Protein AF-A0A972E6M6-F1 (afdb_monomer)

Structure (mmCIF, N/CA/C/O backbone):
data_AF-A0A972E6M6-F1
#
_entry.id   AF-A0A972E6M6-F1
#
loop_
_atom_site.group_PDB
_atom_site.id
_atom_site.type_symbol
_atom_site.label_atom_id
_atom_site.label_alt_id
_atom_site.label_comp_id
_atom_site.label_asym_id
_atom_site.label_entity_id
_atom_site.label_seq_id
_atom_site.pdbx_PDB_ins_code
_atom_site.Cartn_x
_atom_site.Cartn_y
_atom_site.Cartn_z
_atom_site.occupancy
_atom_site.B_iso_or_equiv
_atom_site.auth_seq_id
_atom_site.auth_comp_id
_atom_site.auth_asym_id
_atom_site.auth_atom_id
_atom_site.pdbx_PDB_model_num
ATOM 1 N N . MET A 1 1 ? 22.827 -9.568 -14.996 1.00 83.19 1 MET A N 1
ATOM 2 C CA . MET A 1 1 ? 22.318 -8.269 -15.501 1.00 83.19 1 MET A CA 1
ATOM 3 C C . MET A 1 1 ? 21.296 -8.558 -16.586 1.00 83.19 1 MET A C 1
ATOM 5 O O . MET A 1 1 ? 21.558 -9.417 -17.415 1.00 83.19 1 MET A O 1
ATOM 9 N N . ILE A 1 2 ? 20.133 -7.908 -16.556 1.00 85.00 2 ILE A N 1
ATOM 10 C CA . ILE A 1 2 ? 19.042 -8.128 -17.516 1.00 85.00 2 ILE A CA 1
ATOM 11 C C . ILE A 1 2 ? 18.654 -6.781 -18.120 1.00 85.00 2 ILE A C 1
ATOM 13 O O . ILE A 1 2 ? 18.255 -5.876 -17.391 1.00 85.00 2 ILE A O 1
ATOM 17 N N . ALA A 1 3 ? 18.749 -6.659 -19.443 1.00 86.56 3 ALA A N 1
ATOM 18 C CA . ALA A 1 3 ? 18.314 -5.478 -20.180 1.00 86.56 3 ALA A CA 1
ATOM 19 C C . ALA A 1 3 ? 16.973 -5.751 -20.874 1.00 86.56 3 ALA A C 1
ATOM 21 O O . ALA A 1 3 ? 16.790 -6.777 -21.527 1.00 86.56 3 ALA A O 1
ATOM 22 N N . VAL A 1 4 ? 16.031 -4.822 -20.734 1.00 83.25 4 VAL A N 1
ATOM 23 C CA . VAL A 1 4 ? 14.707 -4.874 -21.355 1.00 83.25 4 VAL A CA 1
ATOM 24 C C . VAL A 1 4 ? 14.574 -3.679 -22.289 1.00 83.25 4 VAL A C 1
ATOM 26 O O . VAL A 1 4 ? 14.738 -2.537 -21.861 1.00 83.25 4 VAL A O 1
ATOM 29 N N . ARG A 1 5 ? 14.242 -3.949 -23.556 1.00 83.56 5 ARG A N 1
ATOM 30 C CA . ARG A 1 5 ? 13.854 -2.931 -24.541 1.00 83.56 5 ARG A CA 1
ATOM 31 C C . ARG A 1 5 ? 12.348 -2.986 -24.783 1.00 83.56 5 ARG A C 1
ATOM 33 O O . ARG A 1 5 ? 11.785 -4.073 -24.911 1.00 83.56 5 ARG A O 1
ATOM 40 N N . GLN A 1 6 ? 11.692 -1.836 -24.855 1.00 78.81 6 GLN A N 1
ATOM 41 C CA . GLN A 1 6 ? 10.252 -1.727 -25.109 1.00 78.81 6 GLN A CA 1
ATOM 42 C C . GLN A 1 6 ? 9.990 -0.693 -26.197 1.00 78.81 6 GLN A C 1
ATOM 44 O O . GLN A 1 6 ? 10.474 0.426 -26.089 1.00 78.81 6 GLN A O 1
ATOM 49 N N . LYS A 1 7 ? 9.215 -1.045 -27.228 1.00 83.12 7 LYS A N 1
ATOM 50 C CA . LYS A 1 7 ? 8.838 -0.093 -28.278 1.00 83.12 7 LYS A CA 1
ATOM 51 C C . LYS A 1 7 ? 7.766 0.865 -27.750 1.00 83.12 7 LYS A C 1
ATOM 53 O O . LYS A 1 7 ? 6.732 0.413 -27.256 1.00 83.12 7 LYS A O 1
ATOM 58 N N . ILE A 1 8 ? 8.010 2.167 -27.857 1.00 77.25 8 ILE A N 1
ATOM 59 C CA . ILE A 1 8 ? 7.153 3.239 -27.333 1.00 77.25 8 ILE A CA 1
ATOM 60 C C . ILE A 1 8 ?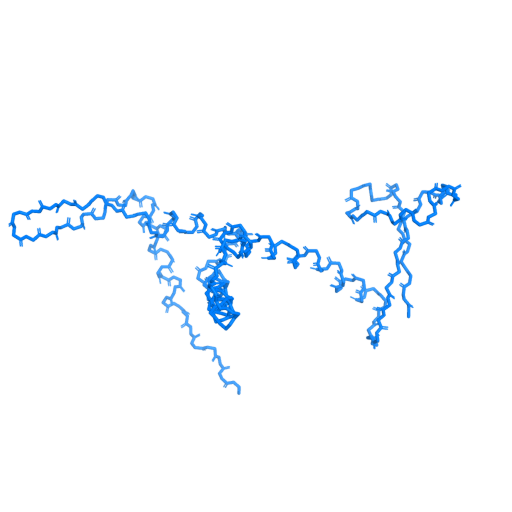 5.824 3.281 -28.096 1.00 77.25 8 ILE A C 1
ATOM 62 O O . ILE A 1 8 ? 4.771 3.313 -27.468 1.00 77.25 8 ILE A O 1
ATOM 66 N N . GLU A 1 9 ? 5.852 3.152 -29.426 1.00 79.56 9 GLU A N 1
ATOM 67 C CA . GLU A 1 9 ? 4.644 3.132 -30.274 1.00 79.56 9 GLU A CA 1
ATOM 68 C C . GLU A 1 9 ? 3.646 2.034 -29.879 1.00 79.56 9 GLU A C 1
ATOM 70 O O . GLU A 1 9 ? 2.439 2.248 -29.873 1.00 79.56 9 GLU A O 1
ATOM 75 N N . GLN A 1 10 ? 4.141 0.848 -29.512 1.00 80.19 10 GLN A N 1
ATOM 76 C CA . GLN A 1 10 ? 3.283 -0.279 -29.133 1.00 80.19 10 GLN A CA 1
ATOM 77 C C . GLN A 1 10 ? 2.687 -0.120 -27.729 1.00 80.19 10 GLN A C 1
ATOM 79 O O . GLN A 1 10 ? 1.708 -0.789 -27.392 1.00 80.19 10 GLN A O 1
ATOM 84 N N . ARG A 1 11 ? 3.299 0.709 -26.874 1.00 70.38 11 ARG A N 1
ATOM 85 C CA . ARG A 1 11 ? 2.891 0.908 -25.477 1.00 70.38 11 ARG A CA 1
ATOM 86 C C . ARG A 1 11 ? 3.094 2.367 -25.044 1.00 70.38 11 ARG A C 1
ATOM 88 O O . ARG A 1 11 ? 3.937 2.623 -24.181 1.00 70.38 11 ARG A O 1
ATOM 95 N N . PRO A 1 12 ? 2.277 3.308 -25.552 1.00 68.50 12 PRO A N 1
ATOM 96 C CA . PRO A 1 12 ? 2.420 4.731 -25.233 1.00 68.50 12 PRO A CA 1
ATOM 97 C C . PRO A 1 12 ? 2.191 5.024 -23.741 1.00 68.50 12 PRO A C 1
ATOM 99 O O . PRO A 1 12 ? 2.855 5.871 -23.157 1.00 68.50 12 PRO A O 1
ATOM 102 N N . ASN A 1 13 ? 1.322 4.247 -23.083 1.00 68.81 13 ASN A N 1
ATOM 103 C CA . ASN A 1 13 ? 0.997 4.388 -21.658 1.00 68.81 13 ASN A CA 1
ATOM 104 C C . ASN A 1 13 ? 1.923 3.581 -20.724 1.00 68.81 13 ASN A C 1
ATOM 106 O O . ASN A 1 13 ? 1.572 3.327 -19.568 1.00 68.81 13 ASN A O 1
ATOM 110 N N . ALA A 1 14 ? 3.078 3.104 -21.203 1.00 65.31 14 ALA A N 1
ATOM 111 C CA . ALA A 1 14 ? 4.011 2.363 -20.358 1.00 65.31 14 ALA A CA 1
ATOM 112 C C . ALA A 1 14 ? 4.524 3.254 -19.213 1.00 65.31 14 ALA A C 1
ATOM 114 O O . ALA A 1 14 ? 5.199 4.263 -19.424 1.00 65.31 14 ALA A O 1
ATOM 115 N N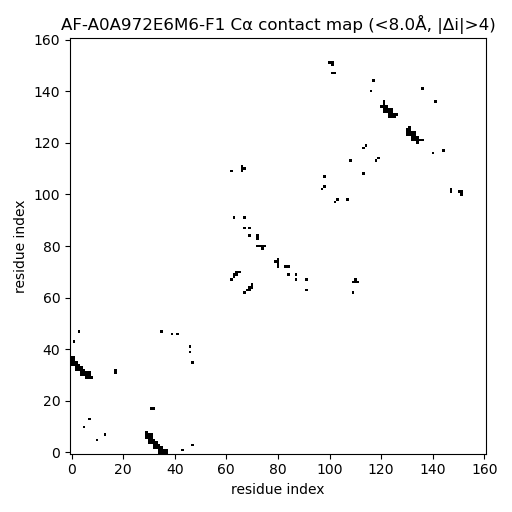 . THR A 1 15 ? 4.219 2.870 -17.975 1.00 60.75 15 THR A N 1
ATOM 116 C CA . THR A 1 15 ? 4.630 3.600 -16.769 1.00 60.75 15 THR A CA 1
ATOM 117 C C . THR A 1 15 ? 6.131 3.429 -16.510 1.00 60.75 15 THR A C 1
ATOM 119 O O . THR A 1 15 ? 6.656 2.323 -16.620 1.00 60.75 15 THR A O 1
ATOM 122 N N . GLY A 1 16 ? 6.820 4.513 -16.145 1.00 61.91 16 GLY A N 1
ATOM 123 C CA . GLY A 1 16 ? 8.250 4.526 -15.811 1.00 61.91 16 GLY A CA 1
ATOM 124 C C . GLY A 1 16 ? 8.946 5.751 -16.400 1.00 61.91 16 GLY A C 1
ATOM 125 O O . GLY A 1 16 ? 8.795 6.030 -17.586 1.00 61.91 16 GLY A O 1
ATOM 126 N N . LYS A 1 17 ? 9.685 6.500 -15.576 1.00 63.50 17 LYS A N 1
ATOM 127 C CA . LYS A 1 17 ? 10.501 7.620 -16.057 1.00 63.50 17 LYS A CA 1
ATOM 128 C C . LYS A 1 17 ? 11.720 7.039 -16.777 1.00 63.50 17 LYS A C 1
ATOM 130 O O . LYS A 1 17 ? 12.396 6.178 -16.213 1.00 63.50 17 LYS A O 1
ATOM 135 N N . GLN A 1 18 ? 11.975 7.466 -18.011 1.00 65.31 18 GLN A N 1
ATOM 136 C CA . GLN A 1 18 ? 13.237 7.151 -18.676 1.00 65.31 18 GLN A CA 1
ATOM 137 C C . GLN A 1 18 ? 14.348 7.883 -17.917 1.00 65.31 18 GLN A C 1
ATOM 139 O O . GLN A 1 18 ? 14.183 9.050 -17.561 1.00 65.31 18 GLN A O 1
ATOM 144 N N . LEU A 1 19 ? 15.420 7.173 -17.569 1.00 61.75 19 LEU A N 1
ATOM 145 C CA . LEU A 1 19 ? 16.557 7.782 -16.887 1.00 61.75 19 LEU A CA 1
ATOM 146 C C . LEU A 1 19 ? 17.206 8.779 -17.847 1.00 61.75 19 LEU A C 1
ATOM 148 O O . LEU A 1 19 ? 17.598 8.390 -18.943 1.00 61.75 19 LEU A O 1
ATOM 152 N N . SER A 1 20 ? 17.341 10.026 -17.406 1.00 61.41 20 SER A N 1
ATOM 153 C CA . SER A 1 20 ? 17.909 11.145 -18.166 1.00 61.41 20 SER A CA 1
ATOM 154 C C . SER A 1 20 ? 19.430 11.081 -18.313 1.00 61.41 20 SER A C 1
ATOM 156 O O . SER A 1 20 ? 20.094 12.084 -18.541 1.00 61.41 20 SER A O 1
ATOM 158 N N . LEU A 1 21 ? 20.019 9.899 -18.112 1.00 57.78 21 LEU A N 1
ATOM 159 C CA . LEU A 1 21 ? 21.470 9.739 -18.061 1.00 57.78 21 LEU A CA 1
ATOM 160 C C . LEU A 1 21 ? 22.127 9.988 -19.434 1.00 57.78 21 LEU A C 1
ATOM 162 O O . LEU A 1 21 ? 23.342 10.111 -19.494 1.00 57.78 21 LEU A O 1
ATOM 166 N N . PHE A 1 22 ? 21.322 10.080 -20.503 1.00 56.91 22 PHE A N 1
ATOM 167 C CA . PHE A 1 22 ? 21.738 10.376 -21.876 1.00 56.91 22 PHE A CA 1
ATOM 168 C C . PHE A 1 22 ? 20.675 11.207 -22.622 1.00 56.91 22 PHE A C 1
ATOM 170 O O . PHE A 1 22 ? 20.309 10.862 -23.740 1.00 56.91 22 PHE A O 1
ATOM 177 N N . ASP A 1 23 ? 20.135 12.265 -22.006 1.00 59.59 23 ASP A N 1
ATOM 178 C CA . ASP A 1 23 ? 19.132 13.128 -22.668 1.00 59.59 23 ASP A CA 1
ATOM 179 C C . ASP A 1 23 ? 19.678 13.782 -23.957 1.00 59.59 23 ASP A C 1
ATOM 181 O O . ASP A 1 23 ? 18.933 13.988 -24.912 1.00 59.59 23 ASP A O 1
ATOM 185 N N . ASP A 1 24 ? 20.991 14.026 -24.014 1.00 55.19 24 ASP A N 1
ATOM 186 C CA . ASP A 1 24 ? 21.653 14.737 -25.117 1.00 55.19 24 ASP A CA 1
ATOM 187 C C . ASP A 1 24 ? 22.118 13.800 -26.247 1.00 55.19 24 ASP A C 1
ATOM 189 O O . ASP A 1 24 ? 22.555 14.243 -27.310 1.00 55.19 24 ASP A O 1
ATOM 193 N N . VAL A 1 25 ? 22.061 12.485 -26.013 1.00 51.94 25 VAL A N 1
ATOM 194 C CA . VAL A 1 25 ? 22.632 11.469 -26.895 1.00 51.94 25 VAL A CA 1
ATOM 195 C C . VAL A 1 25 ? 21.540 10.454 -27.197 1.00 51.94 25 VAL A C 1
ATOM 197 O O . VAL A 1 25 ? 21.371 9.468 -26.484 1.00 51.94 25 VAL A O 1
ATOM 200 N N . ILE A 1 26 ? 20.871 10.685 -28.328 1.00 48.12 26 ILE A N 1
ATOM 201 C CA . ILE A 1 26 ? 20.063 9.714 -29.072 1.00 48.12 26 ILE A CA 1
ATOM 202 C C . ILE A 1 26 ? 18.597 9.652 -28.607 1.00 48.12 26 ILE A C 1
ATOM 204 O O . ILE A 1 26 ? 18.223 8.971 -27.654 1.00 48.12 26 ILE A O 1
ATOM 208 N N . ASP A 1 27 ? 17.729 10.263 -29.417 1.00 54.94 27 ASP A N 1
ATOM 209 C CA . ASP A 1 27 ? 16.414 9.710 -29.742 1.00 54.94 27 ASP A CA 1
ATOM 210 C C . ASP A 1 27 ? 16.610 8.231 -30.114 1.00 54.94 27 ASP A C 1
ATOM 212 O O . ASP A 1 27 ? 16.928 7.891 -31.256 1.00 54.94 27 ASP A O 1
ATOM 216 N N . TYR A 1 28 ? 16.526 7.318 -29.141 1.00 58.50 28 TYR A N 1
ATOM 217 C CA . TYR A 1 28 ? 16.763 5.891 -29.373 1.00 58.50 28 TYR A CA 1
ATOM 218 C C . TYR A 1 28 ? 15.565 5.266 -30.087 1.00 58.50 28 TYR A C 1
ATOM 220 O O . TYR A 1 28 ? 14.880 4.401 -29.546 1.00 58.50 28 TYR A O 1
ATOM 228 N N . ASN A 1 29 ? 15.324 5.687 -31.328 1.00 63.28 29 ASN A N 1
ATOM 229 C CA . ASN A 1 29 ? 14.570 4.958 -32.340 1.00 63.28 29 ASN A CA 1
ATOM 230 C C . ASN A 1 29 ? 13.172 4.487 -31.873 1.00 63.28 29 ASN A C 1
ATOM 232 O O . ASN A 1 29 ? 12.730 3.389 -32.209 1.00 63.28 29 ASN A O 1
ATOM 236 N N . GLY A 1 30 ? 12.505 5.269 -31.015 1.00 73.94 30 GLY A N 1
ATOM 237 C CA . GLY A 1 30 ? 11.202 4.918 -30.444 1.00 73.94 30 GLY A CA 1
ATOM 238 C C . GLY A 1 30 ? 11.217 3.761 -29.433 1.00 73.94 30 GLY A C 1
ATOM 239 O O . GLY A 1 30 ? 10.191 3.099 -29.269 1.00 73.94 30 GLY A O 1
ATOM 240 N N . TYR A 1 31 ? 12.336 3.487 -28.749 1.00 75.81 31 TYR A N 1
ATOM 241 C CA . TYR A 1 31 ? 12.449 2.456 -27.709 1.00 75.81 31 TYR A CA 1
ATOM 242 C C . TYR A 1 31 ? 12.817 3.021 -26.329 1.00 75.81 31 TYR A C 1
ATOM 244 O O . TYR A 1 31 ? 13.659 3.903 -26.178 1.00 75.81 31 TYR A O 1
ATOM 252 N N . ARG A 1 32 ? 12.225 2.428 -25.290 1.00 75.75 32 ARG A N 1
ATOM 253 C CA . ARG A 1 32 ? 12.594 2.600 -23.884 1.00 75.75 32 ARG A CA 1
ATOM 254 C C . ARG A 1 32 ? 13.488 1.455 -23.432 1.00 75.75 32 ARG A C 1
ATOM 256 O O . ARG A 1 32 ? 13.159 0.288 -23.657 1.00 75.75 32 ARG A O 1
ATOM 263 N N . TYR A 1 33 ? 14.558 1.794 -22.724 1.00 79.44 33 TYR A N 1
ATOM 264 C CA . TYR A 1 33 ? 15.487 0.828 -22.146 1.00 79.44 33 TYR A CA 1
ATOM 265 C C . TYR A 1 33 ? 15.382 0.821 -20.625 1.00 79.44 33 TYR A C 1
ATOM 267 O O . TYR A 1 33 ? 15.213 1.854 -19.978 1.00 79.44 33 TYR A O 1
ATOM 275 N N . THR A 1 34 ? 15.457 -0.363 -20.031 1.00 79.75 34 THR A N 1
ATOM 276 C CA . THR A 1 34 ? 15.540 -0.533 -18.579 1.00 79.75 34 THR A CA 1
ATOM 277 C C . THR A 1 34 ? 16.500 -1.667 -18.272 1.00 79.75 34 THR A C 1
ATOM 279 O O . THR A 1 34 ? 16.448 -2.716 -18.912 1.00 79.75 34 THR A O 1
ATOM 282 N N . CYS A 1 35 ? 17.379 -1.460 -17.296 1.00 83.75 35 CYS A N 1
ATOM 283 C CA . CYS A 1 35 ? 18.337 -2.462 -16.857 1.00 83.75 35 CYS A CA 1
ATOM 284 C C . CYS A 1 35 ? 18.047 -2.875 -15.413 1.00 83.75 35 CYS A C 1
ATOM 286 O O . CYS A 1 35 ? 17.801 -2.029 -14.554 1.00 83.75 35 CYS A O 1
ATOM 288 N N . TYR A 1 36 ? 18.103 -4.179 -15.153 1.00 85.19 36 TYR A N 1
ATOM 289 C CA . TYR A 1 36 ? 17.987 -4.767 -13.828 1.00 85.19 36 TYR A CA 1
ATOM 290 C C . TYR A 1 36 ? 19.279 -5.498 -13.474 1.00 85.19 36 TYR A C 1
ATOM 292 O O . TYR A 1 36 ? 19.739 -6.396 -14.188 1.00 85.19 36 TYR A O 1
ATOM 300 N N . ILE A 1 37 ? 19.848 -5.137 -12.330 1.00 88.81 37 ILE A N 1
ATOM 301 C CA . ILE A 1 37 ? 20.951 -5.863 -11.708 1.00 88.81 37 ILE A CA 1
ATOM 302 C C . ILE A 1 37 ? 20.329 -6.753 -10.636 1.00 88.81 37 ILE A C 1
ATOM 304 O O . ILE A 1 37 ? 19.638 -6.272 -9.741 1.00 88.81 37 ILE A O 1
ATOM 308 N N . THR A 1 38 ? 20.504 -8.063 -10.770 1.00 88.62 38 THR A N 1
ATOM 309 C CA . THR A 1 38 ? 19.947 -9.051 -9.847 1.00 88.62 38 THR A CA 1
ATOM 310 C C . THR A 1 38 ? 20.887 -10.244 -9.736 1.00 88.62 38 THR A C 1
ATOM 312 O O . THR A 1 38 ? 21.596 -10.559 -10.693 1.00 88.62 38 THR A O 1
ATOM 315 N N . ASN A 1 39 ? 20.872 -10.883 -8.569 1.00 93.25 39 ASN A N 1
ATOM 316 C CA . ASN A 1 39 ? 21.506 -12.166 -8.276 1.00 93.25 39 ASN A CA 1
ATOM 317 C C . ASN A 1 39 ? 20.525 -13.351 -8.408 1.00 93.25 39 ASN A C 1
ATOM 319 O O . ASN A 1 39 ? 20.894 -14.481 -8.105 1.00 93.25 39 ASN A O 1
ATOM 323 N N . LEU A 1 40 ? 19.278 -13.105 -8.826 1.00 90.00 40 LEU A N 1
ATOM 324 C CA . LEU A 1 40 ? 18.273 -14.149 -9.022 1.00 90.00 40 LEU A CA 1
ATOM 325 C C . LEU A 1 40 ? 18.593 -14.985 -10.270 1.00 90.00 40 LEU A C 1
ATOM 327 O O . LEU A 1 40 ? 18.912 -14.433 -11.322 1.00 90.00 40 LEU A O 1
ATOM 331 N N 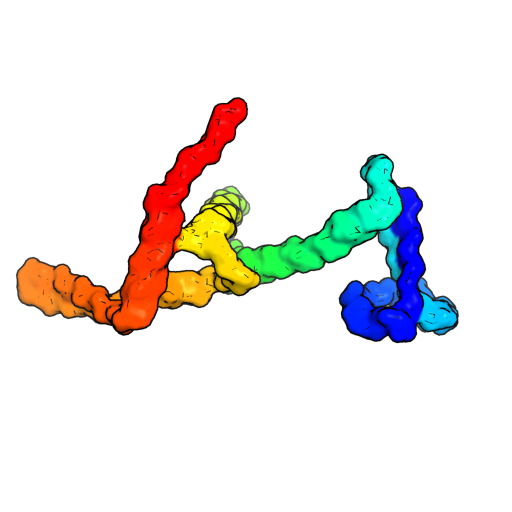. THR A 1 41 ? 18.425 -16.305 -10.170 1.00 91.12 41 THR A N 1
ATOM 332 C CA . THR A 1 41 ? 18.595 -17.278 -11.270 1.00 91.12 41 THR A CA 1
ATOM 333 C C . THR A 1 41 ? 17.342 -17.449 -12.141 1.00 91.12 41 THR A C 1
ATOM 335 O O . THR A 1 41 ? 17.302 -18.312 -13.014 1.00 91.12 41 THR A O 1
ATOM 338 N N . LEU A 1 42 ? 16.311 -16.630 -11.909 1.00 88.88 42 LEU A N 1
ATOM 339 C CA . LEU A 1 42 ? 15.039 -16.660 -12.634 1.00 88.88 42 LEU A CA 1
ATOM 340 C C . LEU A 1 42 ? 15.187 -16.187 -14.085 1.00 88.88 42 LEU A C 1
ATOM 342 O O . LEU A 1 42 ? 16.089 -15.415 -14.425 1.00 88.88 42 LEU A O 1
ATOM 346 N N . GLY A 1 43 ? 14.235 -16.577 -14.937 1.00 90.56 43 GLY A N 1
ATOM 347 C CA . GLY A 1 43 ? 14.208 -16.123 -16.324 1.00 90.56 43 GLY A CA 1
ATOM 348 C C . GLY A 1 43 ? 14.069 -14.599 -16.425 1.00 90.56 43 GLY A C 1
ATOM 349 O O . GLY A 1 43 ? 13.381 -13.962 -15.624 1.00 90.56 43 GLY A O 1
ATOM 350 N N . ALA A 1 44 ? 14.662 -13.991 -17.457 1.00 87.56 44 ALA A N 1
ATOM 351 C CA . ALA A 1 44 ? 14.658 -12.532 -17.635 1.00 87.56 44 ALA A CA 1
ATOM 352 C C . ALA A 1 44 ? 13.246 -11.908 -17.585 1.00 87.56 44 ALA A C 1
ATOM 354 O O . ALA A 1 44 ? 13.036 -10.854 -16.981 1.00 87.56 44 ALA A O 1
ATOM 355 N N . ALA A 1 45 ? 12.256 -12.585 -18.175 1.00 87.25 45 ALA A N 1
ATOM 356 C CA . ALA A 1 45 ? 10.861 -12.149 -18.157 1.00 87.25 45 ALA A CA 1
ATOM 357 C C . ALA A 1 45 ? 10.225 -12.220 -16.757 1.00 87.25 45 ALA A C 1
ATOM 359 O O . ALA A 1 45 ? 9.364 -11.403 -16.428 1.00 87.25 45 ALA A O 1
ATOM 360 N N . GLU A 1 46 ? 10.631 -13.181 -15.929 1.00 88.56 46 GLU A N 1
ATOM 361 C CA . GLU A 1 46 ? 10.140 -13.336 -14.559 1.00 88.56 46 GLU A CA 1
ATOM 362 C C . GLU A 1 46 ? 10.732 -12.279 -13.642 1.00 88.56 46 GLU A C 1
ATOM 364 O O . GLU A 1 46 ? 9.984 -11.644 -12.903 1.00 88.56 46 GLU A O 1
ATOM 369 N N . VAL A 1 47 ? 12.035 -12.007 -13.763 1.00 88.81 47 VAL A N 1
ATOM 370 C CA . VAL A 1 47 ? 12.682 -10.896 -13.051 1.00 88.81 47 VAL A CA 1
ATOM 371 C C . VAL A 1 47 ? 11.998 -9.576 -13.397 1.00 88.81 47 VAL A C 1
ATOM 373 O O . VAL A 1 47 ? 11.669 -8.798 -12.500 1.00 88.81 47 VAL A O 1
ATOM 376 N N . TRP A 1 48 ? 11.713 -9.334 -14.681 1.00 85.88 48 TRP A N 1
ATOM 377 C CA . TRP A 1 48 ? 10.984 -8.139 -15.101 1.00 85.88 48 TRP A CA 1
ATOM 378 C C . TRP A 1 48 ? 9.573 -8.070 -14.494 1.00 85.88 48 TRP A C 1
ATOM 380 O O . TRP A 1 48 ? 9.184 -7.030 -13.955 1.00 85.88 48 TRP A O 1
ATOM 390 N N . ARG A 1 49 ? 8.810 -9.174 -14.525 1.00 86.00 49 ARG A N 1
ATOM 391 C CA . ARG A 1 49 ? 7.468 -9.253 -13.916 1.00 86.00 49 ARG A CA 1
ATOM 392 C C . ARG A 1 49 ? 7.504 -9.008 -12.407 1.00 86.00 49 ARG A C 1
ATOM 394 O O . ARG A 1 49 ? 6.677 -8.246 -11.906 1.00 86.00 49 ARG A O 1
ATOM 401 N N . LEU A 1 50 ? 8.468 -9.602 -11.710 1.00 86.50 50 LEU A N 1
ATOM 402 C CA . LEU A 1 50 ? 8.669 -9.442 -10.274 1.00 86.50 50 LEU A CA 1
ATOM 403 C C . LEU A 1 50 ? 8.989 -7.983 -9.932 1.00 86.50 50 LEU A C 1
ATOM 405 O O . LEU A 1 50 ? 8.337 -7.378 -9.079 1.00 86.50 50 LEU A O 1
ATOM 409 N N . TYR A 1 51 ? 9.944 -7.384 -10.647 1.00 85.31 51 TYR A N 1
ATOM 410 C CA . TYR A 1 51 ? 10.385 -6.020 -10.371 1.00 85.31 51 TYR A CA 1
ATOM 411 C C . TYR A 1 51 ? 9.317 -4.975 -10.711 1.00 85.31 51 TYR A C 1
ATOM 413 O O . TYR A 1 51 ? 9.175 -3.984 -9.994 1.00 85.31 51 TYR A O 1
ATOM 421 N N . ARG A 1 52 ? 8.498 -5.203 -11.748 1.00 80.50 52 ARG A N 1
ATOM 422 C CA . ARG A 1 52 ? 7.363 -4.326 -12.088 1.00 80.50 52 ARG A CA 1
ATOM 423 C C . ARG A 1 52 ? 6.399 -4.134 -10.906 1.00 80.50 52 ARG A C 1
ATOM 425 O O . ARG A 1 52 ? 5.803 -3.067 -10.774 1.00 80.50 52 ARG A O 1
ATOM 432 N N . GLY A 1 53 ? 6.277 -5.124 -10.019 1.00 78.31 53 GLY A N 1
ATOM 433 C CA . GLY A 1 53 ? 5.461 -5.042 -8.805 1.00 78.31 53 GLY A CA 1
ATOM 434 C C . GLY A 1 53 ? 5.988 -4.076 -7.734 1.00 78.31 53 GLY A C 1
ATOM 435 O O . GLY A 1 53 ? 5.223 -3.699 -6.844 1.00 78.31 53 GLY A O 1
ATOM 436 N N . ARG A 1 54 ? 7.250 -3.625 -7.817 1.00 77.88 54 ARG A N 1
ATOM 437 C CA . ARG A 1 54 ? 7.896 -2.759 -6.810 1.00 77.88 54 ARG A CA 1
ATOM 438 C C . ARG A 1 54 ? 7.228 -1.392 -6.664 1.00 77.88 54 ARG A C 1
ATOM 440 O O . ARG A 1 54 ? 7.240 -0.831 -5.573 1.00 77.88 54 ARG A O 1
ATOM 447 N N . ALA A 1 55 ? 6.578 -0.886 -7.712 1.00 68.31 55 ALA A N 1
ATOM 448 C CA . ALA A 1 55 ? 5.808 0.359 -7.638 1.00 68.31 55 ALA A CA 1
ATOM 449 C C . ALA A 1 55 ? 4.693 0.307 -6.571 1.00 68.31 55 ALA A C 1
ATOM 451 O O . ALA A 1 55 ? 4.312 1.334 -6.015 1.00 68.31 55 ALA A O 1
ATOM 452 N N . ASN A 1 56 ? 4.208 -0.890 -6.214 1.00 78.00 56 ASN A N 1
ATOM 453 C CA . ASN A 1 56 ? 3.233 -1.045 -5.137 1.00 78.00 56 ASN A CA 1
ATOM 454 C C . ASN A 1 56 ? 3.818 -0.744 -3.750 1.00 78.00 56 ASN A C 1
ATOM 456 O O . ASN A 1 56 ? 3.058 -0.388 -2.852 1.00 78.00 56 ASN A O 1
ATOM 460 N N . CYS A 1 57 ? 5.134 -0.874 -3.551 1.00 82.81 57 CYS A N 1
ATOM 461 C CA . CYS A 1 57 ? 5.777 -0.549 -2.276 1.00 82.81 57 CYS A CA 1
ATOM 462 C C . CYS A 1 57 ? 5.676 0.948 -1.971 1.00 82.81 57 CYS A C 1
ATOM 464 O O . CYS A 1 57 ? 5.323 1.312 -0.856 1.00 82.81 57 CYS A O 1
ATOM 466 N N . GLU A 1 58 ? 5.876 1.804 -2.975 1.00 83.06 58 GLU A N 1
ATOM 467 C CA . GLU A 1 58 ? 5.730 3.258 -2.837 1.00 83.06 58 GLU A CA 1
ATOM 468 C C . GLU A 1 58 ? 4.308 3.643 -2.406 1.00 83.06 58 GLU A C 1
ATOM 470 O O . GLU A 1 58 ? 4.113 4.476 -1.523 1.00 83.06 58 GLU A O 1
ATOM 475 N N . ASN A 1 59 ? 3.294 2.979 -2.969 1.00 83.19 59 ASN A N 1
ATOM 476 C CA . ASN A 1 59 ? 1.903 3.202 -2.571 1.00 83.19 59 ASN A CA 1
ATOM 477 C C . ASN A 1 59 ? 1.650 2.814 -1.106 1.00 83.19 59 ASN A C 1
ATOM 479 O O . ASN A 1 59 ? 0.929 3.528 -0.412 1.00 83.19 59 ASN A O 1
ATOM 483 N N . LYS A 1 60 ? 2.264 1.724 -0.624 1.00 84.06 60 LYS A N 1
ATOM 484 C CA . LYS A 1 60 ? 2.177 1.303 0.785 1.00 84.06 60 LYS A CA 1
ATOM 485 C C . LYS A 1 60 ? 2.887 2.287 1.717 1.00 84.06 60 LYS A C 1
ATOM 487 O O . LYS A 1 60 ? 2.345 2.619 2.763 1.00 84.06 60 LYS A O 1
ATOM 492 N N . ILE A 1 61 ? 4.057 2.796 1.325 1.00 84.38 61 ILE A N 1
ATOM 493 C CA . ILE A 1 61 ? 4.790 3.819 2.090 1.00 84.38 61 ILE A CA 1
ATOM 494 C C . ILE A 1 61 ? 3.966 5.107 2.178 1.00 84.38 61 ILE A C 1
ATOM 496 O O . ILE A 1 61 ? 3.840 5.686 3.253 1.00 84.38 61 ILE A O 1
ATOM 500 N N . LYS A 1 62 ? 3.335 5.530 1.076 1.00 85.81 62 LYS A N 1
ATOM 501 C CA . LYS A 1 62 ? 2.412 6.674 1.080 1.00 85.81 62 LYS A CA 1
ATOM 502 C C . LYS A 1 62 ? 1.210 6.436 1.990 1.00 85.81 62 LYS A C 1
ATOM 504 O O . LYS A 1 62 ? 0.828 7.344 2.717 1.00 85.81 62 LYS A O 1
ATOM 509 N N . GLU A 1 63 ? 0.619 5.244 1.972 1.00 85.62 63 GLU A N 1
ATOM 510 C CA . GLU A 1 63 ? -0.475 4.886 2.886 1.00 85.62 63 GLU A CA 1
ATOM 511 C C . GLU A 1 63 ? -0.026 5.001 4.349 1.00 85.62 63 GLU A C 1
ATOM 513 O O . GLU A 1 63 ? -0.668 5.692 5.132 1.00 85.62 63 GLU A O 1
ATOM 518 N N . LEU A 1 64 ? 1.119 4.419 4.703 1.00 86.94 64 LEU A N 1
ATOM 519 C CA . LEU A 1 64 ? 1.698 4.534 6.042 1.00 86.94 64 LEU A CA 1
ATOM 520 C C . LEU A 1 64 ? 1.968 5.995 6.440 1.00 86.94 64 LEU A C 1
ATOM 522 O O . LEU A 1 64 ? 1.636 6.415 7.546 1.00 86.94 64 LEU A O 1
ATOM 526 N N . LYS A 1 65 ? 2.512 6.799 5.525 1.00 86.44 65 LYS A N 1
ATOM 527 C CA . LYS A 1 65 ? 2.776 8.217 5.772 1.00 86.44 65 LYS A CA 1
ATOM 528 C C . LYS A 1 65 ? 1.489 9.000 6.039 1.00 86.44 65 LYS A C 1
ATOM 530 O O . LYS A 1 65 ? 1.379 9.649 7.070 1.00 86.44 65 LYS A O 1
ATOM 535 N N . TYR A 1 66 ? 0.519 8.927 5.128 1.00 85.44 66 TYR A N 1
ATOM 536 C CA . TYR A 1 66 ? -0.658 9.800 5.154 1.00 85.44 66 TYR A CA 1
ATOM 537 C C . TYR A 1 66 ? -1.789 9.298 6.053 1.00 85.44 66 TYR A C 1
ATOM 539 O O . TYR A 1 66 ? -2.444 10.103 6.711 1.00 85.44 66 TYR A O 1
ATOM 547 N N . ASP A 1 67 ? -2.048 7.990 6.066 1.00 84.06 67 ASP A N 1
ATOM 548 C CA . ASP A 1 67 ? -3.194 7.422 6.776 1.00 84.06 67 ASP A CA 1
ATOM 549 C C . ASP A 1 67 ? -2.833 7.052 8.224 1.00 84.06 67 ASP A C 1
ATOM 551 O O . ASP A 1 67 ? -3.664 7.210 9.117 1.00 84.06 67 ASP A O 1
ATOM 555 N N . TYR A 1 68 ? -1.600 6.587 8.454 1.00 84.50 68 TYR A N 1
ATOM 556 C CA . TYR A 1 68 ? -1.102 6.180 9.775 1.00 84.50 68 TYR A CA 1
ATOM 557 C C . TYR A 1 68 ? -0.248 7.260 10.452 1.00 84.50 68 TYR A C 1
ATOM 559 O O . TYR A 1 68 ? 0.146 7.100 11.603 1.00 84.50 68 TYR A O 1
ATOM 567 N N . GLY A 1 69 ? 0.004 8.381 9.769 1.00 84.94 69 GLY A N 1
ATOM 568 C CA . GLY A 1 69 ? 0.652 9.549 10.357 1.00 84.94 69 GLY A CA 1
ATOM 569 C C . GLY A 1 69 ? 2.118 9.330 10.714 1.00 84.94 69 GLY A C 1
ATOM 570 O O . GLY A 1 69 ? 2.596 9.970 11.647 1.00 84.94 69 GLY A O 1
ATOM 571 N N . LEU A 1 70 ? 2.837 8.462 9.985 1.00 83.88 70 LEU A N 1
ATOM 572 C CA . LEU A 1 70 ? 4.280 8.274 10.201 1.00 83.88 70 LEU A CA 1
ATOM 573 C C . LEU A 1 70 ? 5.077 9.580 10.052 1.00 83.88 70 LEU A C 1
ATOM 575 O O . LEU A 1 70 ? 6.148 9.708 10.632 1.00 83.88 70 LEU A O 1
ATOM 579 N N . ASP A 1 71 ? 4.566 10.560 9.300 1.00 82.75 71 ASP A N 1
ATOM 580 C CA . ASP A 1 71 ? 5.191 11.881 9.159 1.00 82.75 71 ASP A CA 1
ATOM 581 C C . ASP A 1 71 ? 5.013 12.801 10.375 1.00 82.75 71 ASP A C 1
ATOM 583 O O . ASP A 1 71 ? 5.650 13.850 10.439 1.00 82.75 71 ASP A O 1
ATOM 587 N N . LYS A 1 72 ? 4.162 12.422 11.332 1.00 82.56 72 LYS A N 1
ATOM 588 C CA . LYS A 1 72 ? 3.818 13.212 12.524 1.00 82.56 72 LYS A CA 1
ATOM 589 C C . LYS A 1 72 ? 4.305 12.571 13.821 1.00 82.56 72 LYS A C 1
ATOM 591 O O . LYS A 1 72 ? 3.933 13.016 14.904 1.00 82.56 72 LYS A O 1
ATOM 596 N N . MET A 1 73 ? 5.119 11.523 13.730 1.00 77.62 73 MET A N 1
ATOM 597 C CA . MET A 1 73 ? 5.655 10.820 14.891 1.00 77.62 73 MET A CA 1
ATOM 598 C C . MET A 1 73 ? 6.943 11.501 15.339 1.00 77.62 73 MET A C 1
ATOM 600 O O . MET A 1 73 ? 8.018 11.211 14.827 1.00 77.62 73 MET A O 1
ATOM 604 N N . TYR A 1 74 ? 6.820 12.426 16.286 1.00 78.00 74 TYR A N 1
ATOM 605 C CA . TYR A 1 74 ? 7.962 13.048 16.943 1.00 78.00 74 TYR A CA 1
ATOM 606 C C . TYR A 1 74 ? 7.882 12.755 18.440 1.00 78.00 74 TYR A C 1
ATOM 608 O O . TYR A 1 74 ? 6.973 13.232 19.119 1.00 78.00 74 TYR A O 1
ATOM 616 N N . GLN A 1 75 ? 8.802 11.930 18.938 1.00 84.50 75 GLN A N 1
ATOM 617 C CA . GLN A 1 75 ? 9.013 11.716 20.369 1.00 84.50 75 GLN A CA 1
ATOM 618 C C . GLN A 1 75 ? 10.347 12.348 20.774 1.00 84.50 75 GLN A C 1
ATOM 620 O O . GLN A 1 75 ? 11.242 12.510 19.947 1.00 84.50 75 GLN A O 1
ATOM 625 N N . ALA A 1 76 ? 10.489 12.704 22.052 1.00 83.69 76 ALA A N 1
ATOM 626 C CA . ALA A 1 76 ? 11.714 13.324 22.562 1.00 83.69 76 ALA A CA 1
ATOM 627 C C . ALA A 1 76 ? 12.920 12.362 22.588 1.00 83.69 76 ALA A C 1
ATOM 629 O O . ALA A 1 76 ? 14.060 12.816 22.587 1.00 83.69 76 ALA A O 1
ATOM 630 N N . SER A 1 77 ? 12.679 11.047 22.607 1.00 90.31 77 SER A N 1
ATOM 631 C CA . SER A 1 77 ? 13.712 10.010 22.567 1.00 90.31 77 SER A CA 1
ATOM 632 C C . SER A 1 77 ? 13.669 9.207 21.264 1.00 90.31 77 SER A C 1
ATOM 634 O O . SER A 1 77 ? 12.612 9.025 20.645 1.00 90.31 77 SER A O 1
ATOM 636 N N . PHE A 1 78 ? 14.836 8.692 20.866 1.00 88.69 78 PHE A N 1
ATOM 637 C CA . PHE A 1 78 ? 14.965 7.785 19.726 1.00 88.69 78 PHE A CA 1
ATOM 638 C C . PHE A 1 78 ? 14.157 6.501 19.956 1.00 88.69 78 PHE A C 1
ATOM 640 O O . PHE A 1 78 ? 13.297 6.169 19.142 1.00 88.69 78 PHE A O 1
ATOM 647 N N . ASP A 1 79 ? 14.328 5.874 21.123 1.00 89.06 79 ASP A N 1
ATOM 648 C CA . ASP A 1 79 ? 13.642 4.629 21.496 1.00 89.06 79 ASP A CA 1
ATOM 649 C C . ASP A 1 79 ? 12.114 4.785 21.493 1.00 89.06 79 ASP A C 1
ATOM 651 O O . ASP A 1 79 ? 11.380 3.900 21.053 1.00 89.06 79 ASP A O 1
ATOM 655 N N . GLY A 1 80 ? 11.608 5.944 21.934 1.00 88.56 80 GLY A N 1
ATOM 656 C CA . GLY A 1 80 ? 10.176 6.244 21.908 1.00 88.56 80 GLY A CA 1
ATOM 657 C C . GLY A 1 80 ? 9.632 6.352 20.483 1.00 88.56 80 GLY A C 1
ATOM 658 O O . GLY A 1 80 ? 8.525 5.887 20.196 1.00 88.56 80 GLY A O 1
ATOM 659 N N . THR A 1 81 ? 10.417 6.928 19.571 1.00 87.69 81 THR A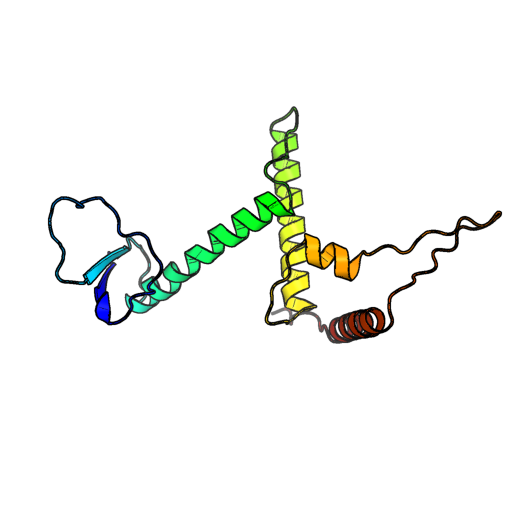 N 1
ATOM 660 C CA . THR A 1 81 ? 10.059 7.025 18.150 1.00 87.69 81 THR A CA 1
ATOM 661 C C . THR A 1 81 ? 10.093 5.649 17.484 1.00 87.69 81 THR A C 1
ATOM 663 O O . THR A 1 81 ? 9.155 5.302 16.765 1.00 87.69 81 THR A O 1
ATOM 666 N N . GLU A 1 82 ? 11.116 4.839 17.769 1.00 90.12 82 GLU A N 1
ATOM 667 C CA . GLU A 1 82 ? 11.246 3.472 17.256 1.00 90.12 82 GLU A CA 1
ATOM 668 C C . GLU A 1 82 ? 10.088 2.580 17.716 1.00 90.12 82 GLU A C 1
ATOM 670 O O . GLU A 1 82 ? 9.398 1.985 16.884 1.00 90.12 82 GLU A O 1
ATOM 675 N N . ALA A 1 83 ? 9.805 2.540 19.022 1.00 91.25 83 ALA A N 1
ATOM 676 C CA . ALA A 1 83 ? 8.704 1.750 19.571 1.00 91.25 83 ALA A CA 1
ATOM 677 C C . ALA A 1 83 ? 7.359 2.145 18.943 1.00 91.25 83 ALA A C 1
ATOM 679 O O . ALA A 1 83 ? 6.541 1.291 18.587 1.00 91.25 83 ALA A O 1
ATOM 680 N N . SER A 1 84 ? 7.150 3.448 18.742 1.00 89.31 84 SER A N 1
ATOM 681 C CA . SER A 1 84 ? 5.937 3.957 18.111 1.00 89.31 84 SER A CA 1
ATOM 682 C C . SER A 1 84 ? 5.856 3.553 16.627 1.00 89.31 84 SER A C 1
ATOM 684 O O . SER A 1 84 ? 4.790 3.140 16.163 1.00 89.31 84 SER A O 1
ATOM 686 N N . LEU A 1 85 ? 6.967 3.605 15.883 1.00 88.81 85 LEU A N 1
ATOM 687 C CA . LEU A 1 85 ? 7.043 3.159 14.485 1.00 88.81 85 LEU A CA 1
ATOM 688 C C . LEU A 1 85 ? 6.736 1.658 14.346 1.00 88.81 85 LEU A C 1
ATOM 690 O O . LEU A 1 85 ? 5.977 1.255 13.455 1.00 88.81 85 LEU A O 1
ATOM 694 N N . VAL A 1 86 ? 7.287 0.828 15.235 1.00 90.19 86 VAL A N 1
ATOM 695 C CA . VAL A 1 86 ? 7.029 -0.620 15.268 1.00 90.19 86 VAL A CA 1
ATOM 696 C C . VAL A 1 86 ? 5.553 -0.893 15.547 1.00 90.19 86 VAL A C 1
ATOM 698 O O . VAL A 1 86 ? 4.915 -1.637 14.798 1.00 90.19 86 VAL A O 1
ATOM 701 N N . LEU A 1 87 ? 4.976 -0.237 16.558 1.00 90.56 87 LEU A N 1
ATOM 702 C CA . LEU A 1 87 ? 3.556 -0.370 16.887 1.00 90.56 87 LEU A CA 1
ATOM 703 C C . LEU A 1 87 ? 2.661 0.011 15.699 1.00 90.56 87 LEU A C 1
ATOM 705 O O . LEU A 1 87 ? 1.707 -0.702 15.377 1.00 90.56 87 LEU A O 1
ATOM 709 N N . MET A 1 88 ? 2.994 1.100 15.002 1.00 89.19 88 MET A N 1
ATOM 710 C CA . MET A 1 88 ? 2.245 1.548 13.829 1.00 89.19 88 MET A CA 1
ATOM 711 C C . MET A 1 88 ? 2.341 0.550 12.668 1.00 89.19 88 MET A C 1
ATOM 713 O O . MET A 1 88 ? 1.351 0.276 11.987 1.00 89.19 88 MET A O 1
ATOM 717 N N . THR A 1 89 ? 3.517 -0.045 12.470 1.00 88.38 89 THR A N 1
ATOM 718 C CA . THR A 1 89 ? 3.739 -1.082 11.453 1.00 88.38 89 THR A CA 1
ATOM 719 C C . THR A 1 89 ? 2.925 -2.342 11.757 1.00 88.38 89 THR A C 1
ATOM 721 O O . THR A 1 89 ? 2.311 -2.924 10.859 1.00 88.38 89 THR A O 1
ATOM 724 N N . ILE A 1 90 ? 2.843 -2.737 13.029 1.00 91.62 90 ILE A N 1
ATOM 725 C CA . ILE A 1 90 ? 1.991 -3.844 13.480 1.00 91.62 90 ILE A CA 1
ATOM 726 C C . ILE A 1 90 ? 0.511 -3.526 13.214 1.00 91.62 90 ILE A C 1
ATOM 728 O O . ILE A 1 90 ? -0.199 -4.342 12.621 1.00 91.62 90 ILE A O 1
ATOM 732 N N . ALA A 1 91 ? 0.045 -2.324 13.566 1.00 89.88 91 ALA A N 1
ATOM 733 C CA . ALA A 1 91 ? -1.328 -1.888 13.302 1.00 89.88 91 ALA A CA 1
ATOM 734 C C . ALA A 1 91 ? -1.664 -1.869 11.798 1.00 89.88 91 ALA A C 1
ATOM 736 O O . ALA A 1 91 ? -2.758 -2.276 11.389 1.00 89.88 91 ALA A O 1
ATOM 737 N N . TYR A 1 92 ? -0.716 -1.448 10.955 1.00 88.94 92 TYR A N 1
ATOM 738 C CA . TYR A 1 92 ? -0.842 -1.529 9.500 1.00 88.94 92 TYR A CA 1
ATOM 739 C C . TYR A 1 92 ? -1.014 -2.971 9.022 1.00 88.94 92 TYR A C 1
ATOM 741 O O . TYR A 1 92 ? -1.919 -3.257 8.233 1.00 88.94 92 TYR A O 1
ATOM 749 N N . ASN A 1 93 ? -0.186 -3.892 9.520 1.00 89.25 93 ASN A N 1
ATOM 750 C CA . ASN A 1 93 ? -0.264 -5.305 9.160 1.00 89.25 93 ASN A CA 1
ATOM 751 C C . ASN A 1 93 ? -1.612 -5.915 9.560 1.00 89.25 93 ASN A C 1
ATOM 753 O O . ASN A 1 93 ? -2.233 -6.588 8.736 1.00 89.25 93 ASN A O 1
ATOM 757 N N . PHE A 1 94 ? -2.121 -5.607 10.757 1.00 89.25 94 PHE A N 1
ATOM 758 C CA . PHE A 1 94 ? -3.455 -6.041 11.178 1.00 89.25 94 PHE A CA 1
ATOM 759 C C . PHE A 1 94 ? -4.556 -5.523 10.257 1.00 89.25 94 PHE A C 1
ATOM 761 O O . PHE A 1 94 ? -5.397 -6.299 9.810 1.00 89.25 94 PHE A O 1
ATOM 768 N N . MET A 1 95 ? -4.537 -4.236 9.903 1.00 86.50 95 MET A N 1
ATOM 769 C CA . MET A 1 95 ? -5.537 -3.679 8.988 1.00 86.50 95 MET A CA 1
ATOM 770 C C . MET A 1 95 ? -5.406 -4.256 7.570 1.00 86.50 95 MET A C 1
ATOM 772 O O . MET A 1 95 ? -6.397 -4.461 6.870 1.00 86.50 95 MET A O 1
ATOM 776 N N . SER A 1 96 ? -4.180 -4.547 7.133 1.00 85.31 96 SER A N 1
ATOM 777 C CA . SER A 1 96 ? -3.909 -5.211 5.860 1.00 85.31 96 SER A CA 1
ATOM 778 C C . SER A 1 96 ? -4.482 -6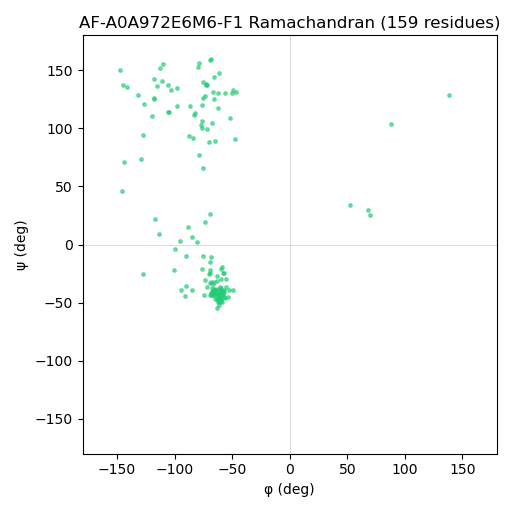.628 5.826 1.00 85.31 96 SER A C 1
ATOM 780 O O . SER A 1 96 ? -5.117 -6.993 4.835 1.00 85.31 96 SER A O 1
ATOM 782 N N . LEU A 1 97 ? -4.312 -7.396 6.905 1.00 86.12 97 LEU A N 1
ATOM 783 C CA . LEU A 1 97 ? -4.905 -8.725 7.065 1.00 86.12 97 LEU A CA 1
ATOM 784 C C . LEU A 1 97 ? -6.427 -8.648 7.133 1.00 86.12 97 LEU A C 1
ATOM 786 O O . LEU A 1 97 ? -7.100 -9.360 6.396 1.00 86.12 97 LEU A O 1
ATOM 790 N N . PHE A 1 98 ? -6.971 -7.730 7.933 1.00 84.38 98 PHE A N 1
ATOM 791 C CA . PHE A 1 98 ? -8.410 -7.497 8.019 1.00 84.38 98 PHE A CA 1
ATOM 792 C C . PHE A 1 98 ? -9.014 -7.234 6.635 1.00 84.38 98 PHE A C 1
ATOM 794 O O . PHE A 1 98 ? -10.003 -7.858 6.265 1.00 84.38 98 PHE A O 1
ATOM 801 N N . ARG A 1 99 ? -8.379 -6.388 5.814 1.00 82.44 99 ARG A N 1
ATOM 802 C CA . ARG A 1 99 ? -8.822 -6.169 4.430 1.00 82.44 99 ARG A CA 1
ATOM 803 C C . ARG A 1 99 ? -8.789 -7.447 3.597 1.00 82.44 99 ARG A C 1
ATOM 805 O O . ARG A 1 99 ? -9.742 -7.712 2.889 1.00 82.44 99 ARG A O 1
ATOM 812 N N . GLN A 1 100 ? -7.715 -8.228 3.662 1.00 82.44 100 GLN A N 1
ATOM 813 C CA . GLN A 1 100 ? -7.574 -9.436 2.838 1.00 82.44 100 GLN A CA 1
ATOM 814 C C . GLN A 1 100 ? -8.571 -10.533 3.217 1.00 82.44 100 GLN A C 1
ATOM 816 O O . GLN A 1 100 ? -9.070 -11.229 2.340 1.00 82.44 100 GLN A O 1
ATOM 821 N N . VAL A 1 101 ? -8.843 -10.676 4.512 1.00 81.38 101 VAL A N 1
ATOM 822 C CA . VAL A 1 101 ? -9.626 -11.782 5.065 1.00 81.38 101 VAL A CA 1
ATOM 823 C C . VAL A 1 101 ? -11.114 -11.440 5.136 1.00 81.38 101 VAL A C 1
ATOM 825 O O . VAL A 1 101 ? -11.956 -12.251 4.771 1.00 81.38 101 VAL A O 1
ATOM 828 N N . VAL A 1 102 ? -11.444 -10.233 5.595 1.00 77.31 102 VAL A N 1
ATOM 829 C CA . VAL A 1 102 ? -12.821 -9.833 5.921 1.00 77.31 102 VAL A CA 1
ATOM 830 C C . VAL A 1 102 ? -13.460 -8.999 4.802 1.00 77.31 102 VAL A C 1
ATOM 832 O O . VAL A 1 102 ? -14.682 -8.938 4.695 1.00 77.31 102 VAL A O 1
ATOM 835 N N . MET A 1 103 ? -12.655 -8.365 3.942 1.00 74.94 103 MET A N 1
ATOM 836 C CA . MET A 1 103 ? -13.132 -7.536 2.828 1.00 74.94 103 MET A CA 1
ATOM 837 C C . MET A 1 103 ? -12.475 -7.934 1.497 1.00 74.94 103 MET A C 1
ATOM 839 O O . MET A 1 103 ? -11.665 -7.167 0.966 1.00 74.94 103 MET A O 1
ATOM 843 N N . PRO A 1 104 ? -12.848 -9.077 0.892 1.00 67.69 104 PRO A N 1
ATOM 844 C CA . PRO A 1 104 ? -12.306 -9.526 -0.397 1.00 67.69 104 PRO A CA 1
ATOM 845 C C . PRO A 1 104 ? -12.759 -8.663 -1.599 1.00 67.69 104 PRO A C 1
ATOM 847 O O . PRO A 1 104 ? -12.806 -9.125 -2.740 1.00 67.69 104 PRO A O 1
ATOM 850 N N . ASP A 1 105 ? -13.097 -7.395 -1.369 1.00 68.62 105 ASP A N 1
ATOM 851 C CA . ASP A 1 105 ? -13.498 -6.448 -2.395 1.00 68.62 105 ASP A CA 1
ATOM 852 C C . ASP A 1 105 ? -12.332 -6.141 -3.344 1.00 68.62 105 ASP A C 1
ATOM 854 O O . ASP A 1 105 ? -11.173 -5.982 -2.949 1.00 68.62 105 ASP A O 1
ATOM 858 N N . LYS A 1 106 ? -12.655 -5.950 -4.630 1.00 66.25 106 LYS A N 1
ATOM 859 C CA . LYS A 1 106 ? -11.683 -5.518 -5.653 1.00 66.25 106 LYS A CA 1
ATOM 860 C C . LYS A 1 106 ? -11.039 -4.162 -5.323 1.00 66.25 106 LYS A C 1
ATOM 862 O O . LYS A 1 106 ? -9.975 -3.842 -5.849 1.00 66.25 106 LYS A O 1
ATOM 867 N N . ILE A 1 107 ? -11.683 -3.358 -4.473 1.00 71.50 107 ILE A N 1
ATOM 868 C CA . ILE A 1 107 ? -11.249 -2.010 -4.106 1.00 71.50 107 ILE A CA 1
ATOM 869 C C . ILE A 1 107 ? -10.654 -2.037 -2.701 1.00 71.50 107 ILE A C 1
ATOM 871 O O . ILE A 1 107 ? -11.357 -2.210 -1.709 1.00 71.50 107 ILE A O 1
ATOM 875 N N . LYS A 1 108 ? -9.349 -1.777 -2.604 1.00 72.00 108 LYS A N 1
ATOM 876 C CA . LYS A 1 108 ? -8.672 -1.629 -1.313 1.00 72.00 108 LYS A CA 1
ATOM 877 C C . LYS A 1 108 ? -8.996 -0.265 -0.715 1.00 72.00 108 LYS A C 1
ATOM 879 O O . LYS A 1 108 ? -8.506 0.762 -1.179 1.00 72.00 108 LYS A O 1
ATOM 884 N N . HIS A 1 109 ? -9.838 -0.256 0.311 1.00 76.12 109 HIS A N 1
ATOM 885 C CA . HIS A 1 109 ? -10.175 0.964 1.034 1.00 76.12 109 HIS A CA 1
ATOM 886 C C . HIS A 1 109 ? -9.004 1.459 1.897 1.00 76.12 109 HIS A C 1
ATOM 888 O O . HIS A 1 109 ? -8.343 0.677 2.589 1.00 76.12 109 HIS A O 1
ATOM 894 N N . ARG A 1 110 ? -8.786 2.779 1.869 1.00 78.06 110 ARG A N 1
ATOM 895 C CA . ARG A 1 110 ? -7.876 3.489 2.777 1.00 78.06 110 ARG A CA 1
ATOM 896 C C . ARG A 1 110 ? -8.405 3.497 4.207 1.00 78.06 110 ARG A C 1
ATOM 898 O O . ARG A 1 110 ? -9.613 3.345 4.426 1.00 78.06 110 ARG A O 1
ATOM 905 N N . LEU A 1 111 ? -7.516 3.721 5.175 1.00 80.62 111 LEU A N 1
ATOM 906 C CA . LEU A 1 111 ? -7.867 3.681 6.599 1.00 80.62 111 LEU A CA 1
ATOM 907 C C . LEU A 1 111 ? -8.960 4.699 6.945 1.00 80.62 111 LEU A C 1
ATOM 909 O O . LEU A 1 111 ? -9.885 4.387 7.688 1.00 80.62 111 LEU A O 1
ATOM 913 N N . SER A 1 112 ? -8.901 5.899 6.365 1.00 77.50 112 SER A N 1
ATOM 914 C CA . SER A 1 112 ? -9.900 6.954 6.578 1.00 77.50 112 SER A CA 1
ATOM 915 C C . SER A 1 112 ? -11.310 6.511 6.172 1.00 77.50 112 SER A C 1
ATOM 917 O O . SER A 1 112 ? -12.269 6.718 6.919 1.00 77.50 112 SER A O 1
ATOM 919 N N . THR A 1 113 ? -11.431 5.839 5.025 1.00 78.00 113 THR A N 1
ATOM 920 C CA . THR A 1 113 ? -12.690 5.280 4.524 1.00 78.00 113 THR A CA 1
ATOM 921 C C . THR A 1 113 ? -13.167 4.116 5.384 1.00 78.00 113 THR A C 1
ATOM 923 O O . THR A 1 113 ? -14.356 4.036 5.683 1.00 78.00 113 THR A O 1
ATOM 926 N N . LEU A 1 114 ? -12.259 3.230 5.806 1.00 78.56 114 LEU A N 1
ATOM 927 C CA . LEU A 1 114 ? -12.587 2.111 6.694 1.00 78.56 114 LEU A CA 1
ATOM 928 C C . LEU A 1 114 ? -13.087 2.602 8.048 1.00 78.56 114 LEU A C 1
ATOM 930 O O . LEU A 1 114 ? -14.147 2.174 8.489 1.00 78.56 114 LEU A O 1
ATOM 934 N N . ARG A 1 115 ? -12.390 3.563 8.656 1.00 77.62 115 ARG A N 1
ATOM 935 C CA . ARG A 1 115 ? -12.813 4.218 9.895 1.00 77.62 115 ARG A CA 1
ATOM 936 C C . ARG A 1 115 ? -14.199 4.826 9.745 1.00 77.62 115 ARG A C 1
ATOM 938 O O . ARG A 1 115 ? -15.044 4.602 10.597 1.00 77.62 115 ARG A O 1
ATOM 945 N N . TYR A 1 116 ? -14.467 5.537 8.650 1.00 75.25 116 TYR A N 1
ATOM 946 C CA . TYR A 1 116 ? -15.806 6.066 8.414 1.00 75.25 116 TYR A CA 1
ATOM 947 C C . TYR A 1 116 ? -16.842 4.943 8.294 1.00 75.25 116 TYR A C 1
ATOM 949 O O . TYR A 1 116 ? -17.892 5.022 8.919 1.00 75.25 116 TYR A O 1
ATOM 957 N N . LYS A 1 117 ? -16.569 3.891 7.513 1.00 74.06 117 LYS A N 1
ATOM 958 C CA . LYS A 1 117 ? -17.501 2.776 7.278 1.00 74.06 117 LYS A CA 1
ATOM 959 C C . LYS A 1 117 ? -17.784 1.931 8.525 1.00 74.06 117 LYS A C 1
ATOM 961 O O . LYS A 1 117 ? -18.928 1.525 8.697 1.00 74.06 117 LYS A O 1
ATOM 966 N N . LEU A 1 118 ? -16.769 1.671 9.347 1.00 70.94 118 LEU A N 1
ATOM 967 C CA . LEU A 1 118 ? -16.831 0.766 10.501 1.00 70.94 118 LEU A CA 1
ATOM 968 C C . LEU A 1 118 ? -17.136 1.495 11.813 1.00 70.94 118 LEU A C 1
ATOM 970 O O . LEU A 1 118 ? -17.885 0.983 12.635 1.00 70.94 118 LEU A O 1
ATOM 974 N N . LEU A 1 119 ? -16.562 2.685 12.005 1.00 66.88 119 LEU A N 1
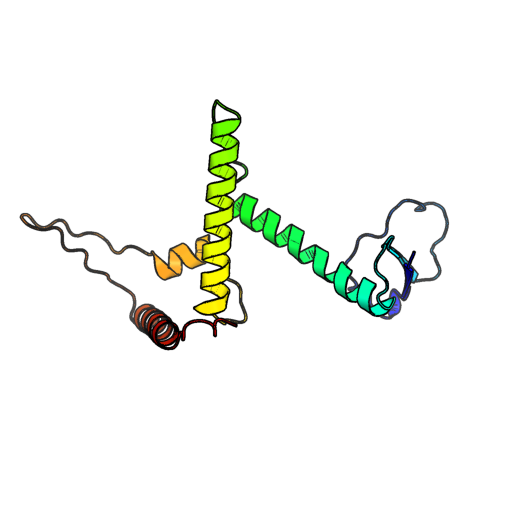ATOM 975 C CA . LEU A 1 119 ? -16.553 3.423 13.272 1.00 66.88 119 LEU A CA 1
ATOM 976 C C . LEU A 1 119 ? -17.294 4.760 13.182 1.00 66.88 119 LEU A C 1
ATOM 978 O O . LEU A 1 119 ? -17.017 5.656 13.974 1.00 66.88 119 LEU A O 1
ATOM 982 N N . ALA A 1 120 ? -18.209 4.953 12.227 1.00 61.34 120 ALA A N 1
ATOM 983 C CA . ALA A 1 120 ? -19.125 6.092 12.294 1.00 61.34 120 ALA A CA 1
ATOM 984 C C . ALA A 1 120 ? -20.031 5.933 13.524 1.00 61.34 120 ALA A C 1
ATOM 986 O O . ALA A 1 120 ? -21.089 5.308 13.471 1.00 61.34 120 ALA A O 1
ATOM 987 N N . ILE A 1 121 ? -19.534 6.475 14.632 1.00 57.19 121 ILE A N 1
ATOM 988 C CA . ILE A 1 121 ? -20.158 6.544 15.942 1.00 57.19 121 ILE A CA 1
ATOM 989 C C . ILE A 1 121 ? -21.436 7.365 15.809 1.00 57.19 121 ILE A C 1
ATOM 991 O O . ILE A 1 121 ? -21.451 8.448 15.227 1.00 57.19 121 ILE A O 1
ATOM 995 N N . SER A 1 122 ? -22.518 6.813 16.335 1.00 54.59 122 SER A N 1
ATOM 996 C CA . SER A 1 122 ? -23.797 7.499 16.424 1.00 54.59 122 SER A CA 1
ATOM 997 C C . SER A 1 122 ? -23.804 8.470 17.609 1.00 54.59 122 SER A C 1
ATOM 999 O O . SER A 1 122 ? -23.086 8.211 18.581 1.00 54.59 122 SER A O 1
ATOM 1001 N N . PRO A 1 123 ? -24.591 9.562 17.580 1.00 53.41 123 PRO A N 1
ATOM 1002 C CA . PRO A 1 123 ? -24.741 10.443 18.733 1.00 53.41 123 PRO A CA 1
ATOM 1003 C C . PRO A 1 123 ? -25.083 9.659 20.007 1.00 53.41 123 PRO A C 1
ATOM 1005 O O . PRO A 1 123 ? -25.973 8.807 20.027 1.00 53.41 123 PRO A O 1
ATOM 1008 N N . ILE A 1 124 ? -24.335 9.947 21.073 1.00 58.69 124 ILE A N 1
ATOM 1009 C CA . ILE A 1 124 ? -24.586 9.416 22.412 1.00 58.69 124 ILE A CA 1
ATOM 1010 C C . ILE A 1 124 ? -25.665 10.294 23.040 1.00 58.69 124 ILE A C 1
ATOM 1012 O O . ILE A 1 124 ? -25.416 11.464 23.330 1.00 58.69 124 ILE A O 1
ATOM 1016 N N . GLU A 1 125 ? -26.849 9.739 23.282 1.00 58.19 125 GLU A N 1
ATOM 1017 C CA . GLU A 1 125 ? -27.859 10.412 24.096 1.00 58.19 125 GLU A CA 1
ATOM 1018 C C . GLU A 1 125 ? -27.543 10.131 25.574 1.00 58.19 125 GLU A C 1
ATOM 1020 O O . GLU A 1 125 ? -27.614 8.994 26.056 1.00 58.19 125 GLU A O 1
ATOM 1025 N N . LYS A 1 126 ? -27.135 11.171 26.311 1.00 57.31 126 LYS A N 1
ATOM 1026 C CA . LYS A 1 126 ? -26.969 11.090 27.767 1.00 57.31 126 LYS A CA 1
ATOM 1027 C C . LYS A 1 126 ? -28.349 11.145 28.425 1.00 57.31 126 LYS A C 1
ATOM 1029 O O . LYS A 1 126 ? -28.935 12.215 28.533 1.00 57.31 126 LYS A O 1
ATOM 1034 N N . GLY A 1 127 ? -28.856 9.996 28.866 1.00 62.41 127 GLY A N 1
ATOM 1035 C CA . GLY A 1 127 ? -29.990 9.936 29.787 1.00 62.41 127 GLY A CA 1
ATOM 1036 C C . GLY A 1 127 ? -29.552 10.214 31.228 1.00 62.41 127 GLY A C 1
ATOM 1037 O O . GLY A 1 127 ? -28.400 9.971 31.587 1.00 62.41 127 GLY A O 1
ATOM 1038 N N . THR A 1 128 ? -30.480 10.675 32.067 1.00 58.34 128 THR A N 1
ATOM 1039 C CA . THR A 1 128 ? -30.248 11.105 33.461 1.00 58.34 128 THR A CA 1
ATOM 1040 C C . THR A 1 128 ? -29.659 10.014 34.375 1.00 58.34 128 THR A C 1
ATOM 1042 O O . THR A 1 128 ? -29.074 10.342 35.399 1.00 58.34 128 THR A O 1
ATOM 1045 N N . GLN A 1 129 ? -29.772 8.724 34.016 1.00 64.06 129 GLN A N 1
ATOM 1046 C CA . GLN A 1 129 ? -29.206 7.598 34.788 1.00 64.06 129 GLN A CA 1
ATOM 1047 C C . GLN A 1 129 ? -28.315 6.630 33.989 1.00 64.06 129 GLN A C 1
ATOM 1049 O O . GLN A 1 129 ? -27.462 5.969 34.577 1.00 64.06 129 GLN A O 1
ATOM 1054 N N . ARG A 1 130 ? -28.483 6.505 32.664 1.00 54.88 130 ARG A N 1
ATOM 1055 C CA . ARG A 1 130 ? -27.650 5.643 31.805 1.00 54.88 130 ARG A CA 1
ATOM 1056 C C . ARG A 1 130 ? -27.456 6.295 30.440 1.00 54.88 130 ARG A C 1
ATOM 1058 O O . ARG A 1 130 ? -28.400 6.827 29.859 1.00 54.88 130 ARG A O 1
ATOM 1065 N N . SER A 1 131 ? -26.233 6.243 29.923 1.00 57.34 131 SER A N 1
ATOM 1066 C CA . SER A 1 131 ? -25.920 6.675 28.558 1.00 57.34 131 SER A CA 1
ATOM 1067 C C . SER A 1 131 ? -26.409 5.602 27.585 1.00 57.34 131 SER A C 1
ATOM 1069 O O . SER A 1 131 ? -25.965 4.458 27.672 1.00 57.34 131 SER A O 1
ATOM 1071 N N . ILE A 1 132 ? -27.317 5.945 26.669 1.00 62.50 132 ILE A N 1
ATOM 1072 C CA . ILE A 1 132 ? -27.780 5.016 25.632 1.00 62.50 132 ILE A CA 1
ATOM 1073 C C . ILE A 1 132 ? -27.137 5.443 24.315 1.00 62.50 132 ILE A C 1
ATOM 1075 O O . ILE A 1 132 ? -27.415 6.514 23.776 1.00 62.50 132 ILE A O 1
ATOM 1079 N N . ILE A 1 133 ? -26.266 4.589 23.778 1.00 58.25 133 ILE A N 1
ATOM 1080 C CA . ILE A 1 133 ? -25.698 4.774 22.442 1.00 58.25 133 ILE A CA 1
ATOM 1081 C C . ILE A 1 133 ? -26.702 4.187 21.450 1.00 58.25 133 ILE A C 1
ATOM 1083 O O . ILE A 1 133 ? -26.675 2.993 21.146 1.00 58.25 133 ILE A O 1
ATOM 1087 N N . LYS A 1 134 ? -27.622 5.011 20.941 1.00 59.06 134 LYS A N 1
ATOM 1088 C CA . LYS A 1 134 ? -28.475 4.597 19.822 1.00 59.06 134 LYS A CA 1
ATOM 1089 C C . LYS A 1 134 ? -27.604 4.564 18.585 1.00 59.06 134 LYS A C 1
ATOM 1091 O O . LYS A 1 134 ? -27.359 5.618 18.023 1.00 59.06 134 LYS A O 1
ATOM 1096 N N . MET A 1 135 ? -27.124 3.400 18.156 1.00 56.41 135 MET A N 1
ATOM 1097 C CA . MET A 1 135 ? -26.413 3.269 16.881 1.00 56.41 135 MET A CA 1
ATOM 1098 C C . MET A 1 135 ? -27.388 3.458 15.708 1.00 56.41 135 MET A C 1
ATOM 1100 O O . MET A 1 135 ? -27.970 2.495 15.214 1.00 56.41 135 MET A O 1
ATOM 1104 N N . VAL A 1 136 ? -27.587 4.7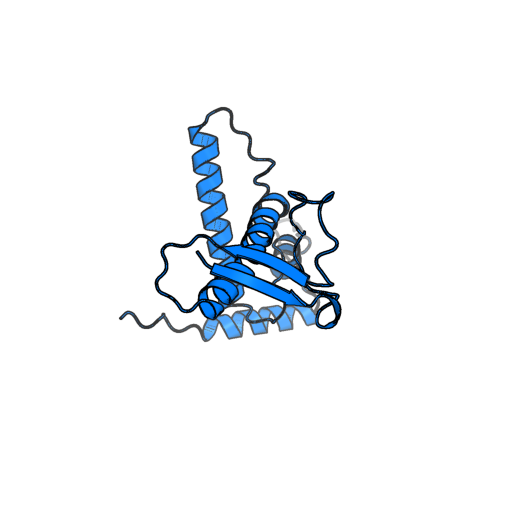01 15.257 1.00 54.19 136 VAL A N 1
ATOM 1105 C CA . VAL A 1 136 ? -28.385 5.025 14.067 1.00 54.19 136 VAL A CA 1
ATOM 1106 C C . VAL A 1 136 ? -27.523 4.750 12.842 1.00 54.19 136 VAL A C 1
ATOM 1108 O O . VAL A 1 136 ? -26.934 5.629 12.218 1.00 54.19 136 VAL A O 1
ATOM 1111 N N . ILE A 1 137 ? -27.397 3.469 12.518 1.00 58.88 137 ILE A N 1
ATOM 1112 C CA . ILE A 1 137 ? -26.757 3.029 11.288 1.00 58.88 137 ILE A CA 1
ATOM 1113 C C . ILE A 1 137 ? -27.838 3.034 10.205 1.00 58.88 137 ILE A C 1
ATOM 1115 O O . ILE A 1 137 ? -28.827 2.312 10.305 1.00 58.88 137 ILE A O 1
ATOM 1119 N N . GLN A 1 138 ? -27.654 3.836 9.155 1.00 60.81 138 GLN A N 1
ATOM 1120 C CA . GLN A 1 138 ? -28.517 3.818 7.968 1.00 60.81 138 GLN A CA 1
ATOM 1121 C C . GLN A 1 138 ? -28.700 2.368 7.471 1.00 60.81 138 GLN A C 1
ATOM 1123 O O . GLN A 1 138 ? -27.715 1.642 7.344 1.00 60.81 138 GLN A O 1
ATOM 1128 N N . MET A 1 139 ? -29.930 1.933 7.163 1.00 57.03 139 MET A N 1
ATOM 1129 C CA . MET A 1 139 ? -30.261 0.513 6.903 1.00 57.03 139 MET A CA 1
ATOM 1130 C C . MET A 1 139 ? -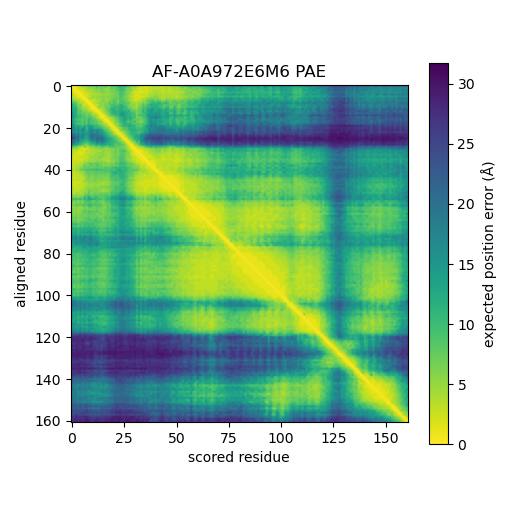29.321 -0.191 5.905 1.00 57.03 139 MET A C 1
ATOM 1132 O O . MET A 1 139 ? -28.904 -1.325 6.135 1.00 57.03 139 MET A O 1
ATOM 1136 N N . LYS A 1 140 ? -28.898 0.501 4.837 1.00 62.16 140 LYS A N 1
ATOM 1137 C CA . LYS A 1 140 ? -27.935 -0.028 3.850 1.00 62.16 140 LYS A CA 1
ATOM 1138 C C . LYS A 1 140 ? -26.570 -0.379 4.463 1.00 62.16 140 LYS A C 1
ATOM 1140 O O . LYS A 1 140 ? -25.963 -1.373 4.077 1.00 62.16 140 LYS A O 1
ATOM 1145 N N . ARG A 1 141 ? -26.093 0.404 5.437 1.00 67.44 141 ARG A N 1
ATOM 1146 C CA . ARG A 1 141 ? -24.855 0.121 6.180 1.00 67.44 141 ARG A CA 1
ATOM 1147 C C . ARG A 1 141 ? -25.013 -1.055 7.130 1.00 67.44 141 ARG A C 1
ATOM 1149 O O . ARG A 1 141 ? -24.072 -1.823 7.261 1.00 67.44 141 ARG A O 1
ATOM 1156 N N . ARG A 1 142 ? -26.177 -1.215 7.766 1.00 68.56 142 ARG A N 1
ATOM 1157 C CA . ARG A 1 142 ? -26.440 -2.357 8.652 1.00 68.56 142 ARG A CA 1
ATOM 1158 C C . ARG A 1 142 ? -26.344 -3.671 7.884 1.00 68.56 142 ARG A C 1
ATOM 1160 O O . ARG A 1 142 ? -25.668 -4.580 8.345 1.00 68.56 142 ARG A O 1
ATOM 1167 N N . LEU A 1 143 ? -26.936 -3.724 6.690 1.00 69.25 143 LEU A N 1
ATOM 1168 C CA . LEU A 1 143 ? -26.855 -4.893 5.815 1.00 69.25 143 LEU A CA 1
ATOM 1169 C C . LEU A 1 143 ? -25.408 -5.180 5.375 1.00 69.25 143 LEU A C 1
ATOM 1171 O O . LEU A 1 143 ? -24.991 -6.330 5.316 1.00 69.25 143 LEU A O 1
ATOM 1175 N N . TRP A 1 144 ? -24.628 -4.134 5.083 1.00 74.25 144 TRP A N 1
ATOM 1176 C CA . TRP A 1 144 ? -23.211 -4.274 4.735 1.00 74.25 144 TRP A CA 1
ATOM 1177 C C . TRP A 1 144 ? -22.359 -4.765 5.918 1.00 74.25 144 TRP A C 1
ATOM 1179 O O . TRP A 1 144 ? -21.533 -5.652 5.736 1.00 74.25 144 TRP A O 1
ATOM 1189 N N . ILE A 1 145 ? -22.594 -4.250 7.130 1.00 75.06 145 ILE A N 1
ATOM 1190 C CA . ILE A 1 145 ? -21.926 -4.713 8.357 1.00 75.06 145 ILE A CA 1
ATOM 1191 C C . ILE A 1 145 ? -22.328 -6.157 8.680 1.00 75.06 145 ILE A C 1
ATOM 1193 O O . ILE A 1 145 ? -21.466 -6.949 9.034 1.00 75.06 145 ILE A O 1
ATOM 1197 N N . GLN A 1 146 ? -23.602 -6.529 8.526 1.00 75.19 146 GLN A N 1
ATOM 1198 C CA . GLN A 1 146 ? -24.043 -7.918 8.703 1.00 75.19 146 GLN A CA 1
ATOM 1199 C C . GLN A 1 146 ? -23.333 -8.857 7.729 1.00 75.19 146 GLN A C 1
ATOM 1201 O O . GLN A 1 146 ? -22.712 -9.806 8.180 1.00 75.19 146 GLN A O 1
ATOM 1206 N N . LYS A 1 147 ? -23.285 -8.521 6.431 1.00 76.31 147 LYS A N 1
ATOM 1207 C CA . LYS A 1 147 ? -22.517 -9.298 5.439 1.00 76.31 147 LYS A CA 1
ATOM 1208 C C . LYS A 1 147 ? -21.043 -9.450 5.813 1.00 76.31 147 LYS A C 1
ATOM 1210 O O . LYS A 1 147 ? -20.440 -10.490 5.557 1.00 76.31 147 LYS A O 1
ATOM 1215 N N . LEU A 1 148 ? -20.461 -8.408 6.399 1.00 77.06 148 LEU A N 1
ATOM 1216 C CA . LEU A 1 148 ? -19.087 -8.430 6.879 1.00 77.06 148 LEU A CA 1
ATOM 1217 C C . LEU A 1 148 ? -18.907 -9.389 8.069 1.00 77.06 148 LEU A C 1
ATOM 1219 O O . LEU A 1 148 ? -17.953 -10.165 8.083 1.00 77.06 148 LEU A O 1
ATOM 1223 N N . TRP A 1 149 ? -19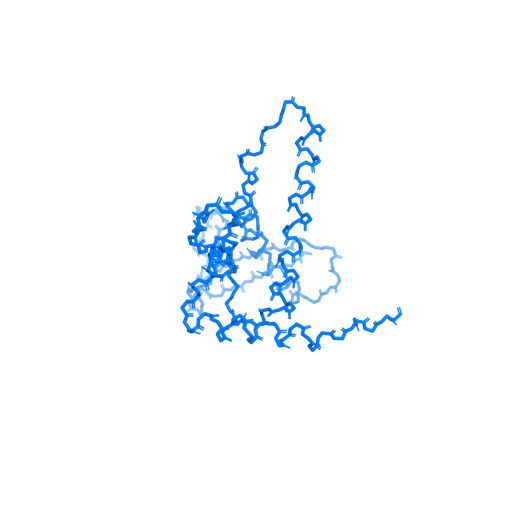.837 -9.386 9.029 1.00 77.69 149 TRP A N 1
ATOM 1224 C CA . TRP A 1 149 ? -19.844 -10.341 10.142 1.00 77.69 149 TRP A CA 1
ATOM 1225 C C . TRP A 1 149 ? -20.086 -11.777 9.675 1.00 77.69 149 TRP A C 1
ATOM 1227 O O . TRP A 1 149 ? -19.350 -12.670 10.088 1.00 77.69 149 TRP A O 1
ATOM 1237 N N . ASP A 1 150 ? -21.028 -11.995 8.760 1.00 80.12 150 ASP A N 1
ATOM 1238 C CA . ASP A 1 150 ? -21.302 -13.311 8.173 1.00 80.12 150 ASP A CA 1
ATOM 1239 C C . ASP A 1 150 ? -20.054 -13.875 7.476 1.00 80.12 150 ASP A C 1
ATOM 1241 O O . ASP A 1 150 ? -19.711 -15.044 7.639 1.00 80.12 150 ASP A O 1
ATOM 1245 N N . SER A 1 151 ? -19.306 -13.016 6.775 1.00 75.38 151 SER A N 1
ATOM 1246 C CA . SER A 1 151 ? -18.031 -13.388 6.145 1.00 75.38 151 SER A CA 1
ATOM 1247 C C . SER A 1 151 ? -16.954 -13.749 7.174 1.00 75.38 151 SER A C 1
ATOM 1249 O O . SER A 1 151 ? -16.123 -14.615 6.915 1.00 75.38 151 SER A O 1
ATOM 1251 N N . SER A 1 152 ? -16.970 -13.119 8.354 1.00 74.44 152 SER A N 1
ATOM 1252 C CA . SER A 1 152 ? -16.033 -13.436 9.440 1.00 74.44 152 SER A CA 1
ATOM 1253 C C . SER A 1 152 ? -16.341 -14.767 10.136 1.00 74.44 152 SER A C 1
ATOM 1255 O O . SER A 1 152 ? -15.422 -15.447 10.584 1.00 74.44 152 SER A O 1
ATOM 1257 N N . LEU A 1 153 ? -17.614 -15.172 10.188 1.00 76.50 153 LEU A N 1
ATOM 1258 C CA . LEU A 1 153 ? -18.044 -16.431 10.809 1.00 76.50 153 LEU A CA 1
ATOM 1259 C C . LEU A 1 153 ? -17.602 -17.663 10.005 1.00 76.50 153 LEU A C 1
ATOM 1261 O O . LEU A 1 153 ? -17.413 -18.731 10.579 1.00 76.50 153 LEU A O 1
ATOM 1265 N N . GLY A 1 154 ? -17.395 -17.512 8.693 1.00 71.62 154 GLY A N 1
ATOM 1266 C CA . GLY A 1 154 ? -16.874 -18.563 7.813 1.00 71.62 154 GLY A CA 1
ATOM 1267 C C . GLY A 1 154 ? -15.351 -18.741 7.854 1.00 71.62 154 GLY A C 1
ATOM 1268 O O . GLY A 1 154 ? -14.816 -19.553 7.100 1.00 71.62 154 GLY A O 1
ATOM 1269 N N . LEU A 1 155 ? -14.633 -17.985 8.692 1.00 69.44 155 LEU A N 1
ATOM 1270 C CA . LEU A 1 155 ? -13.178 -18.063 8.783 1.00 69.44 155 LEU A CA 1
ATOM 1271 C C . LEU A 1 155 ? -12.750 -19.310 9.558 1.00 69.44 155 LEU A C 1
ATOM 1273 O O . LEU A 1 155 ? -12.733 -19.340 10.787 1.00 69.44 155 LEU A O 1
ATOM 1277 N N . THR A 1 156 ? -12.353 -20.346 8.829 1.00 68.31 156 THR A N 1
ATOM 1278 C CA . THR A 1 156 ? -11.683 -21.511 9.407 1.00 68.31 156 THR A CA 1
ATOM 1279 C C . THR A 1 156 ? -10.233 -21.168 9.740 1.00 68.31 156 THR A C 1
ATOM 1281 O O . THR A 1 156 ? -9.556 -20.500 8.953 1.00 68.31 156 THR A O 1
ATOM 1284 N N . LYS A 1 157 ? -9.734 -21.649 10.890 1.00 65.88 157 LYS A N 1
ATOM 1285 C CA . LYS A 1 157 ? -8.309 -21.575 11.251 1.00 65.88 157 LYS A CA 1
ATOM 1286 C C . LYS A 1 157 ? -7.466 -22.016 10.040 1.00 65.88 157 LYS A C 1
ATOM 1288 O O . LYS A 1 157 ? -7.774 -23.063 9.471 1.00 65.88 157 LYS A O 1
ATOM 1293 N N . PRO A 1 158 ? -6.424 -21.261 9.641 1.00 63.16 158 PRO A N 1
ATOM 1294 C CA . PRO A 1 158 ? -5.533 -21.713 8.583 1.00 63.16 158 PRO A CA 1
ATOM 1295 C C . PRO A 1 158 ? -4.966 -23.076 8.977 1.00 63.16 158 PRO A C 1
ATOM 1297 O O . PRO A 1 158 ? -4.513 -23.246 10.112 1.00 63.16 158 PRO A O 1
ATOM 1300 N N . ASN A 1 159 ? -5.050 -24.041 8.057 1.00 54.72 159 ASN A N 1
ATOM 1301 C CA . ASN A 1 159 ? -4.530 -25.388 8.256 1.00 54.72 159 ASN A CA 1
ATOM 1302 C C . ASN A 1 159 ? -3.072 -25.271 8.704 1.00 54.72 159 ASN A C 1
ATOM 1304 O O . ASN A 1 159 ? -2.213 -24.838 7.938 1.00 54.72 159 ASN A O 1
ATOM 1308 N N . THR A 1 160 ? -2.822 -25.578 9.975 1.00 50.44 160 THR A N 1
ATOM 1309 C CA . THR A 1 160 ? -1.472 -25.681 10.519 1.00 50.44 160 THR A CA 1
ATOM 1310 C C . THR A 1 160 ? -0.832 -26.890 9.859 1.00 50.44 160 THR A C 1
ATOM 1312 O O . THR A 1 160 ? -1.229 -28.014 10.162 1.00 50.44 160 THR A O 1
ATOM 1315 N N . VAL A 1 161 ? 0.063 -26.624 8.906 1.00 44.41 161 VAL A N 1
ATOM 1316 C CA . VAL A 1 161 ? 1.045 -27.588 8.394 1.00 44.41 161 VAL A CA 1
ATOM 1317 C C . VAL A 1 161 ? 2.134 -27.756 9.440 1.00 44.41 161 VAL A C 1
ATOM 1319 O O . VAL A 1 161 ? 2.530 -26.715 10.017 1.00 44.41 161 VAL A O 1
#

Solvent-accessible surface area (backbone atoms only — not comparable to full-atom values): 10115 Å² total; per-residue (Å²): 110,44,79,46,80,42,57,36,86,86,41,77,84,62,85,75,82,75,78,71,89,48,76,90,60,66,88,54,82,58,49,48,74,50,78,45,83,64,89,70,90,63,55,70,71,53,51,51,56,57,56,64,55,53,66,56,54,58,55,50,52,49,43,44,35,71,67,69,38,60,82,72,69,80,52,98,44,72,68,57,36,49,55,51,51,53,53,52,52,52,53,49,51,52,52,52,47,46,40,63,69,51,44,80,56,95,68,86,74,52,64,68,57,46,46,52,74,75,60,65,75,43,71,71,48,78,48,100,88,54,74,47,69,56,73,76,60,58,68,75,55,47,56,51,51,48,54,37,50,57,49,51,72,71,62,71,79,77,83,83,125

Sequence (161 aa):
MIAVRQKIEQRPNATGKQLSLFDDVIDYNGYRYTCYITNLTLGAAEVWRLYRGRANCENKIKELKYDYGLDKMYQASFDGTEASLVLMTIAYNFMSLFRQVVMPDKIKHRLSTLRYKLLAISPIEKGTQRSIIKMVIQMKRRLWIQKLWDSSLGLTKPNTV

Radius of gyration: 24.11 Å; Cα contacts (8 Å, |Δi|>4): 95; chains: 1; bounding box: 53×42×67 Å

Foldseek 3Di:
DAKDKDACVVPVPDDDDQPCPPVPDDPPPRIGMDDDDDPDPDDSVVVVVVVVCCVVVVVVVVLCCPQLVLVPQDDPDPVSSVVSSVVSVVVSVVVVVCCVQLPVDPDDDRPVVVCCLPVVFADFDDDPPDTDRPPPDPPVSVVVVVSSVVSVVPDDDPPDD

pLDDT: mean 75.32, std 11.93, range [44.41, 93.25]

Secondary structure (DSSP, 8-state):
-EEEEEETTT-TT--SPPPGGGTTS---TTEEEEEE-----S-HHHHHHHHHTTHHHHHHHHHHHHHS-GGG---SSHHHHHHHHHHHHHHHHHHHHHHHHH---SS---HHHHHHHHH-PPPEEE-SSSEEE-----HHHHHHHHHHHHHHHT-PPP---

Mean predicted aligned error: 12.61 Å